Protein AF-A0AAP0I6P7-F1 (afdb_monomer)

Radius of gyration: 13.92 Å; Cα contacts (8 Å, |Δi|>4): 117; chains: 1; bounding box: 36×33×34 Å

Foldseek 3Di:
DDPCPAKDKADDPDPDDDDPDDPPQWFWEWEDDPGTIIMIHRNVVCVAVQNVVQQVVQCVVPNPDDPRHHYGHDHPVLVVQLSVVVVVVPVVSSVDYNVNSVVVSVVVVD

Structure (mmCIF, N/CA/C/O backbone):
data_AF-A0AAP0I6P7-F1
#
_entry.id   AF-A0AAP0I6P7-F1
#
loop_
_atom_site.group_PDB
_atom_site.id
_atom_site.type_symbol
_atom_site.label_atom_id
_atom_site.label_alt_id
_atom_site.label_comp_id
_atom_site.label_asym_id
_atom_site.label_entity_id
_atom_site.label_seq_id
_atom_site.pdbx_PDB_ins_code
_atom_site.Cartn_x
_atom_site.Cartn_y
_atom_site.Cartn_z
_atom_site.occupancy
_atom_site.B_iso_or_equiv
_atom_site.auth_seq_id
_atom_site.auth_comp_id
_atom_site.auth_asym_id
_atom_site.auth_atom_id
_atom_site.pdbx_PDB_model_num
ATOM 1 N N . MET A 1 1 ? -5.637 -14.046 14.992 1.00 40.94 1 MET A N 1
ATOM 2 C CA . MET A 1 1 ? -5.171 -14.061 13.588 1.00 40.94 1 MET A CA 1
ATOM 3 C C . MET A 1 1 ? -3.964 -13.142 13.512 1.00 40.94 1 MET A C 1
ATOM 5 O O . MET A 1 1 ? -4.109 -11.956 13.772 1.00 40.94 1 MET A O 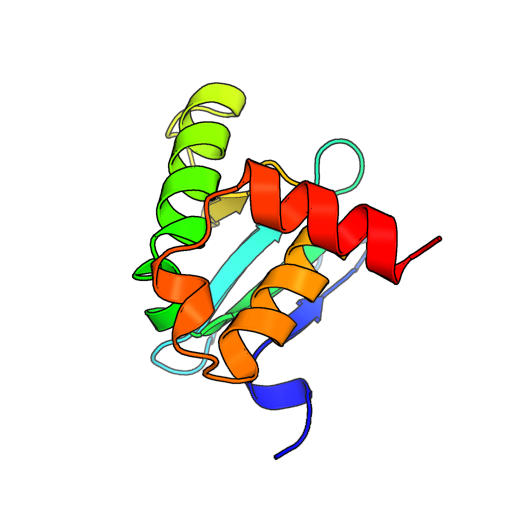1
ATOM 9 N N . THR A 1 2 ? -2.767 -13.699 13.341 1.00 37.12 2 THR A N 1
ATOM 10 C CA . THR A 1 2 ? -1.492 -12.964 13.374 1.00 37.12 2 THR A CA 1
ATOM 11 C C . THR A 1 2 ? -1.322 -12.084 12.129 1.00 37.12 2 THR A C 1
ATOM 13 O O . THR A 1 2 ? -1.791 -12.447 11.052 1.00 37.12 2 THR A O 1
ATOM 16 N N . LEU A 1 3 ? -0.617 -10.951 12.272 1.00 45.25 3 LEU A N 1
ATOM 17 C CA . LEU A 1 3 ? -0.248 -9.988 11.210 1.00 45.25 3 LEU A CA 1
ATOM 18 C C . LEU A 1 3 ? 0.263 -10.637 9.904 1.00 45.25 3 LEU A C 1
ATOM 20 O O . LEU A 1 3 ? 0.111 -10.076 8.826 1.00 45.25 3 LEU A O 1
ATOM 24 N N . SER A 1 4 ? 0.826 -11.842 10.001 1.00 49.59 4 SER A N 1
ATOM 25 C CA . SER A 1 4 ? 1.430 -12.616 8.916 1.00 49.59 4 SER A CA 1
ATOM 26 C C . SER A 1 4 ? 0.485 -13.073 7.795 1.00 49.59 4 SER A C 1
ATOM 28 O O . SER A 1 4 ? 0.991 -13.541 6.780 1.00 49.59 4 SER A O 1
ATOM 30 N N . VAL A 1 5 ? -0.843 -13.001 7.966 1.00 53.75 5 VAL A N 1
ATOM 31 C CA . VAL A 1 5 ? -1.803 -13.510 6.959 1.00 53.75 5 VAL A CA 1
ATOM 32 C C . VAL A 1 5 ? -2.216 -12.447 5.932 1.00 53.75 5 VAL A C 1
ATOM 34 O O . VAL A 1 5 ? -2.456 -12.795 4.788 1.00 53.75 5 VAL A O 1
ATOM 37 N N . LEU A 1 6 ? -2.239 -11.162 6.303 1.00 58.72 6 LEU A N 1
ATOM 38 C CA . LEU A 1 6 ? -2.830 -10.095 5.471 1.00 58.72 6 LEU A CA 1
ATOM 39 C C . LEU A 1 6 ? -1.800 -9.259 4.710 1.00 58.72 6 LEU A C 1
ATOM 41 O O . LEU A 1 6 ? -2.076 -8.756 3.621 1.00 58.72 6 LEU A O 1
ATOM 45 N N . LEU A 1 7 ? -0.618 -9.085 5.303 1.00 65.19 7 LEU A N 1
ATOM 46 C CA . LEU A 1 7 ? 0.469 -8.335 4.700 1.00 65.19 7 LEU A CA 1
ATOM 47 C C . LEU A 1 7 ? 1.808 -8.939 5.097 1.00 65.19 7 LEU A C 1
ATOM 49 O O . LEU A 1 7 ? 2.251 -8.827 6.242 1.00 65.19 7 LEU A O 1
ATOM 53 N N . LYS A 1 8 ? 2.496 -9.545 4.133 1.00 75.31 8 LYS A N 1
ATOM 54 C CA . LYS A 1 8 ? 3.842 -10.075 4.346 1.00 75.31 8 LYS A CA 1
ATOM 55 C C . LYS A 1 8 ? 4.861 -9.127 3.730 1.00 75.31 8 LYS A C 1
ATOM 57 O O . LYS A 1 8 ? 4.975 -9.041 2.509 1.00 75.31 8 LYS A O 1
ATOM 62 N N . LYS A 1 9 ? 5.607 -8.415 4.581 1.00 73.50 9 LYS A N 1
ATOM 63 C CA . LYS A 1 9 ? 6.741 -7.577 4.161 1.00 73.50 9 LYS A CA 1
ATOM 64 C C . LYS A 1 9 ? 7.908 -8.474 3.755 1.00 73.50 9 LYS A C 1
ATOM 66 O O . LYS A 1 9 ? 8.361 -9.309 4.535 1.00 73.50 9 LYS A O 1
ATOM 71 N N . ILE A 1 10 ? 8.400 -8.282 2.540 1.00 68.25 10 ILE A N 1
ATOM 72 C CA . ILE A 1 10 ? 9.543 -8.987 1.969 1.00 68.25 10 ILE A CA 1
ATOM 73 C C . ILE A 1 10 ? 10.563 -7.923 1.550 1.00 68.25 10 ILE A C 1
ATOM 75 O O . ILE A 1 10 ? 10.567 -7.432 0.421 1.00 68.25 10 ILE A O 1
ATOM 79 N N . CYS A 1 11 ? 11.432 -7.532 2.478 1.00 59.09 11 CYS A N 1
ATOM 80 C CA . CYS A 1 11 ? 12.533 -6.615 2.198 1.00 59.09 11 CYS A CA 1
ATOM 81 C C . CYS A 1 11 ? 13.823 -7.440 2.057 1.00 59.09 11 CYS A C 1
ATOM 83 O O . CYS A 1 11 ? 14.352 -7.939 3.046 1.00 59.09 11 CYS A O 1
ATOM 85 N N . TYR A 1 12 ? 14.325 -7.597 0.831 1.00 55.38 12 TYR A N 1
ATOM 86 C CA . TYR A 1 12 ? 15.630 -8.211 0.572 1.00 55.38 12 TYR A CA 1
ATOM 87 C C . TYR A 1 12 ? 16.455 -7.307 -0.351 1.00 55.38 12 TYR A C 1
ATOM 89 O O . TYR A 1 12 ? 16.054 -7.053 -1.487 1.00 55.38 12 TYR A O 1
ATOM 97 N N . CYS A 1 13 ? 17.632 -6.874 0.109 1.00 49.44 13 CYS A N 1
ATOM 98 C CA . CYS A 1 13 ? 18.701 -6.378 -0.758 1.00 49.44 13 CYS A CA 1
ATOM 99 C C . CYS A 1 13 ? 19.377 -7.590 -1.418 1.00 49.44 13 CYS A C 1
ATOM 101 O O . CYS A 1 13 ? 20.378 -8.090 -0.916 1.00 49.44 13 CYS A O 1
ATOM 103 N N . GLY A 1 14 ? 18.796 -8.150 -2.480 1.00 50.25 14 GLY A N 1
ATOM 104 C CA . GLY A 1 14 ? 19.421 -9.273 -3.182 1.00 50.25 14 GLY A CA 1
ATOM 105 C C . GLY A 1 14 ? 18.501 -10.011 -4.146 1.00 50.25 14 GLY A C 1
ATOM 106 O O . GLY A 1 14 ? 17.316 -10.201 -3.881 1.00 50.25 14 GLY A O 1
ATOM 107 N N . SER A 1 15 ? 19.089 -10.440 -5.261 1.00 44.25 15 SER A N 1
ATOM 108 C CA . SER A 1 15 ? 18.506 -11.063 -6.456 1.00 44.25 15 SER A CA 1
ATOM 109 C C . SER A 1 15 ? 17.867 -12.445 -6.239 1.00 44.25 15 SER A C 1
ATOM 111 O O . SER A 1 15 ? 18.102 -13.361 -7.022 1.00 44.25 15 SER A O 1
ATOM 113 N N . LYS A 1 16 ? 17.062 -12.644 -5.191 1.00 48.44 16 LYS A N 1
ATOM 114 C CA . LYS A 1 16 ? 16.207 -13.833 -5.096 1.00 48.44 16 LYS A CA 1
ATOM 115 C C . LYS A 1 16 ? 14.850 -13.524 -5.717 1.00 48.44 16 LYS A C 1
ATOM 117 O O . LYS A 1 16 ? 14.156 -12.585 -5.315 1.00 48.44 16 LYS A O 1
ATOM 122 N N . SER A 1 17 ? 14.520 -14.304 -6.745 1.00 56.91 17 SER A N 1
ATOM 123 C CA . SER A 1 17 ? 13.193 -14.362 -7.343 1.00 56.91 17 SER A CA 1
ATOM 124 C C . SER A 1 17 ? 12.159 -14.608 -6.249 1.00 56.91 17 SER A C 1
ATOM 126 O O . SER A 1 17 ? 12.433 -15.236 -5.223 1.00 56.91 17 SER A O 1
ATOM 128 N N . PHE A 1 18 ? 10.970 -14.046 -6.437 1.00 56.72 18 PHE A N 1
ATOM 129 C CA . PHE A 1 18 ? 9.873 -14.329 -5.530 1.00 56.72 18 PHE A CA 1
ATOM 130 C C . PHE A 1 18 ? 9.574 -15.843 -5.535 1.00 56.72 18 PHE A C 1
ATOM 132 O O . PHE A 1 18 ? 9.732 -16.457 -6.593 1.00 56.72 18 PHE A O 1
ATOM 139 N N . PRO A 1 19 ? 9.123 -16.447 -4.415 1.00 64.25 19 PRO A N 1
ATOM 140 C CA . PRO A 1 19 ? 8.616 -17.819 -4.442 1.00 64.25 19 PRO A CA 1
ATOM 141 C C . PRO A 1 19 ? 7.588 -17.945 -5.568 1.00 64.25 19 PRO A C 1
ATOM 143 O O . PRO A 1 19 ? 6.734 -17.075 -5.698 1.00 64.25 19 PRO A O 1
ATOM 146 N N . THR A 1 20 ? 7.665 -18.953 -6.426 1.00 63.53 20 THR A N 1
ATOM 147 C CA . THR A 1 20 ? 6.806 -18.984 -7.621 1.00 63.53 20 THR A CA 1
ATOM 148 C C . THR A 1 20 ? 5.317 -19.023 -7.256 1.00 63.53 20 THR A C 1
ATOM 150 O O . THR A 1 20 ? 4.502 -18.410 -7.939 1.00 63.53 20 THR A O 1
ATOM 153 N N . ASP A 1 21 ? 4.990 -19.622 -6.110 1.00 74.69 21 ASP A N 1
ATOM 154 C CA . ASP A 1 21 ? 3.616 -19.840 -5.674 1.00 74.69 21 ASP A CA 1
ATOM 155 C C . ASP A 1 21 ? 3.158 -18.795 -4.646 1.00 74.69 21 ASP A C 1
ATOM 157 O O . ASP A 1 21 ? 3.688 -18.697 -3.536 1.00 74.69 21 ASP A O 1
ATOM 161 N N . LEU A 1 22 ? 2.154 -18.006 -5.034 1.00 75.38 22 LEU A N 1
ATOM 162 C CA . LEU A 1 22 ? 1.346 -17.183 -4.133 1.00 75.38 22 LEU A CA 1
ATOM 163 C C . LEU A 1 22 ? 0.100 -17.968 -3.708 1.00 75.38 22 LEU A C 1
ATOM 165 O O . LEU A 1 22 ? -0.494 -18.653 -4.547 1.00 75.38 22 LEU A O 1
ATOM 169 N N . PRO A 1 23 ? -0.365 -17.838 -2.451 1.00 83.88 23 PRO A N 1
ATOM 170 C CA . PRO A 1 23 ? -1.674 -18.350 -2.079 1.00 83.88 23 PRO A CA 1
ATOM 171 C C . PRO A 1 23 ? -2.766 -17.727 -2.958 1.00 83.88 23 PRO A C 1
ATOM 173 O O . PRO A 1 23 ? -2.685 -16.559 -3.349 1.00 83.88 23 PRO A O 1
ATOM 176 N N . LYS A 1 24 ? -3.820 -18.494 -3.258 1.00 83.94 24 LYS A N 1
ATOM 177 C CA . LYS A 1 24 ? -4.956 -17.981 -4.034 1.00 83.94 24 LYS A CA 1
ATOM 178 C C . LYS A 1 24 ? -5.524 -16.726 -3.361 1.00 83.94 24 LYS A C 1
ATOM 180 O O . LYS A 1 24 ? -5.655 -16.672 -2.141 1.00 83.94 24 LYS A O 1
ATOM 185 N N . GLY A 1 25 ? -5.850 -15.722 -4.171 1.00 86.75 25 GLY A N 1
ATOM 186 C CA . GLY A 1 25 ? -6.373 -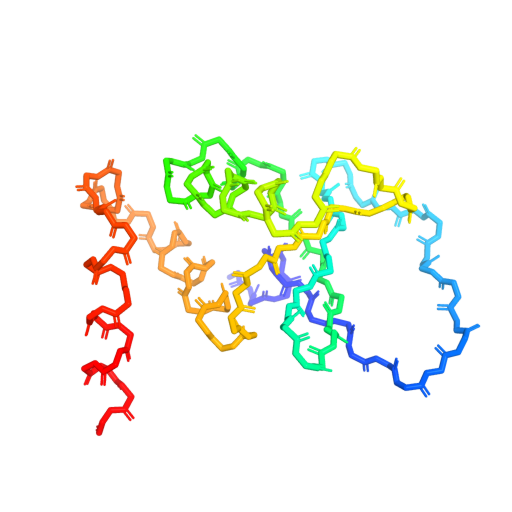14.448 -3.679 1.00 86.75 25 GLY A CA 1
ATOM 187 C C . GLY A 1 25 ? -5.312 -13.517 -3.093 1.00 86.75 25 GLY A C 1
ATOM 188 O O . GLY A 1 25 ? -5.688 -12.542 -2.463 1.00 86.75 25 GLY A O 1
ATOM 189 N N . HIS A 1 26 ? -4.018 -13.788 -3.289 1.00 88.19 26 HIS A N 1
ATOM 190 C CA . HIS A 1 26 ? -2.933 -12.878 -2.919 1.00 88.19 26 HIS A CA 1
ATOM 1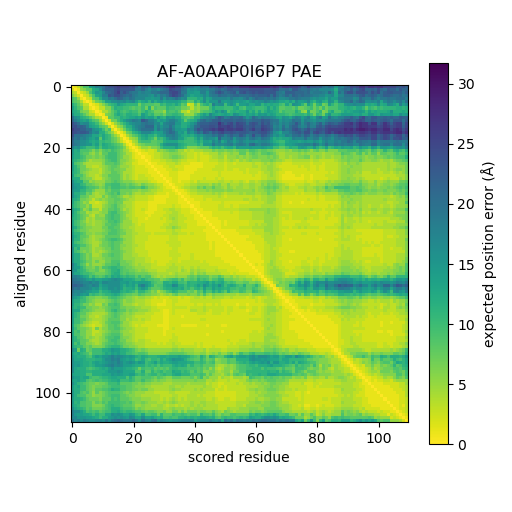91 C C . HIS A 1 26 ? -2.223 -12.340 -4.161 1.00 88.19 26 HIS A C 1
ATOM 193 O O . HIS A 1 26 ? -2.142 -13.008 -5.192 1.00 88.19 26 HIS A O 1
ATOM 199 N N . ILE A 1 27 ? -1.672 -11.138 -4.042 1.00 86.56 27 ILE A N 1
ATOM 200 C CA . ILE A 1 27 ? -0.905 -10.455 -5.082 1.00 86.56 27 ILE A CA 1
ATOM 201 C C . ILE A 1 27 ? 0.434 -9.973 -4.537 1.00 86.56 27 ILE A C 1
ATOM 203 O O . ILE A 1 27 ? 0.628 -9.846 -3.328 1.00 86.56 27 ILE A O 1
ATOM 207 N N . ARG A 1 28 ? 1.349 -9.647 -5.452 1.00 86.75 28 ARG A N 1
ATOM 208 C CA . ARG A 1 28 ? 2.615 -8.985 -5.136 1.00 86.75 28 ARG A CA 1
ATOM 209 C C . ARG A 1 28 ? 2.594 -7.536 -5.562 1.00 86.75 28 ARG A C 1
ATOM 211 O O . ARG A 1 28 ? 2.332 -7.232 -6.725 1.00 86.75 28 ARG A O 1
ATOM 218 N N . VAL A 1 29 ? 2.977 -6.671 -4.632 1.00 88.19 29 VAL A N 1
ATOM 219 C CA . VAL A 1 29 ? 3.142 -5.242 -4.884 1.00 88.19 29 VAL A CA 1
ATOM 220 C C . VAL A 1 29 ? 4.558 -4.795 -4.523 1.00 88.19 29 VAL A C 1
ATOM 222 O O . VAL A 1 29 ? 5.172 -5.303 -3.582 1.00 88.19 29 VAL A O 1
ATOM 225 N N . ARG A 1 30 ? 5.106 -3.861 -5.299 1.00 89.00 30 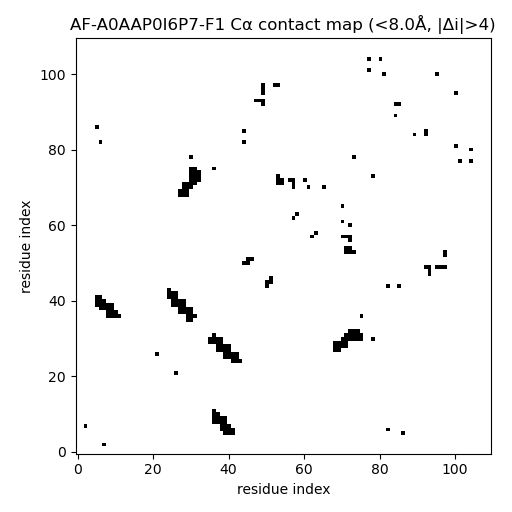ARG A N 1
ATOM 226 C CA . ARG A 1 30 ? 6.354 -3.145 -5.009 1.00 89.00 30 ARG A CA 1
ATOM 227 C C . ARG A 1 30 ? 5.974 -1.749 -4.525 1.00 89.00 30 ARG A C 1
ATOM 229 O O . ARG A 1 30 ? 5.326 -1.021 -5.264 1.00 89.00 30 ARG A O 1
ATOM 236 N N . VAL A 1 31 ? 6.372 -1.381 -3.315 1.00 90.69 31 VAL A N 1
ATOM 237 C CA . VAL A 1 31 ? 5.972 -0.119 -2.678 1.00 90.69 31 VAL A CA 1
ATOM 238 C C . VAL A 1 31 ? 7.207 0.695 -2.334 1.00 90.69 31 VAL A C 1
ATOM 240 O O . VAL A 1 31 ? 8.181 0.143 -1.814 1.00 90.69 31 VAL A O 1
ATOM 243 N N . GLY A 1 32 ? 7.150 1.995 -2.609 1.00 86.88 32 GLY A N 1
ATOM 244 C CA . GLY A 1 32 ? 8.187 2.952 -2.243 1.00 86.88 32 GLY A CA 1
ATOM 245 C C . GLY A 1 32 ? 8.651 3.820 -3.409 1.00 86.88 32 GLY A C 1
ATOM 246 O O . GLY A 1 32 ? 8.714 3.373 -4.557 1.00 86.88 32 GLY A O 1
ATOM 247 N N . LYS A 1 33 ? 9.005 5.071 -3.090 1.00 78.69 33 LYS A N 1
ATOM 248 C CA . LYS A 1 33 ? 9.518 6.061 -4.051 1.00 78.69 33 LYS A CA 1
ATOM 249 C C . LYS A 1 33 ? 11.036 5.957 -4.240 1.00 78.69 33 LYS A C 1
ATOM 251 O O . LYS A 1 33 ? 11.501 5.744 -5.354 1.00 78.69 33 LYS A O 1
ATOM 256 N N . ASN A 1 34 ? 11.795 6.017 -3.141 1.00 77.06 34 ASN A N 1
ATOM 257 C CA . ASN A 1 34 ? 13.268 5.974 -3.157 1.00 77.06 34 ASN A CA 1
ATOM 258 C C . ASN A 1 34 ? 13.831 4.570 -2.893 1.00 77.06 34 ASN A C 1
ATOM 260 O O . ASN A 1 34 ? 14.784 4.135 -3.533 1.00 77.06 34 ASN A O 1
ATOM 264 N N . VAL A 1 35 ? 13.229 3.854 -1.942 1.00 81.81 35 VAL A N 1
ATOM 265 C CA . VAL A 1 35 ? 13.577 2.475 -1.583 1.00 81.81 35 VAL A CA 1
ATOM 266 C C . VAL A 1 35 ? 12.350 1.618 -1.836 1.00 81.81 35 VAL A C 1
ATOM 268 O O . VAL A 1 35 ? 11.276 1.936 -1.339 1.00 81.81 35 VAL A O 1
ATOM 271 N N . LEU A 1 36 ? 12.502 0.543 -2.608 1.00 83.38 36 LEU A N 1
ATOM 272 C CA . LEU A 1 36 ? 11.412 -0.375 -2.932 1.00 83.38 36 LEU A CA 1
ATOM 273 C C . LEU A 1 36 ? 11.410 -1.551 -1.953 1.00 83.38 36 LEU A C 1
ATOM 275 O O . LEU A 1 36 ? 12.402 -2.272 -1.851 1.00 83.38 36 LEU A O 1
ATOM 279 N N . CYS A 1 37 ? 10.279 -1.800 -1.295 1.00 86.69 37 CYS A N 1
ATOM 280 C CA . CYS A 1 37 ? 10.032 -3.059 -0.594 1.00 86.69 37 CYS A CA 1
ATOM 281 C C . CYS A 1 37 ? 8.899 -3.830 -1.277 1.00 86.69 37 CYS A C 1
ATOM 283 O O . CYS A 1 37 ? 7.997 -3.256 -1.891 1.00 86.69 37 CYS A O 1
ATOM 285 N N . LYS A 1 38 ? 8.981 -5.157 -1.217 1.00 86.06 38 LYS A N 1
ATOM 286 C CA . LYS A 1 38 ? 7.995 -6.052 -1.813 1.00 86.06 38 LYS A CA 1
ATOM 287 C C . LYS A 1 38 ? 7.020 -6.500 -0.736 1.00 86.06 38 LYS A C 1
ATOM 289 O O . LYS A 1 38 ? 7.431 -6.796 0.385 1.00 86.06 38 LYS A O 1
ATOM 294 N N . PHE A 1 39 ? 5.749 -6.592 -1.089 1.00 86.75 39 PHE A N 1
ATOM 295 C CA . PHE A 1 39 ? 4.705 -7.071 -0.197 1.00 86.75 39 PHE A CA 1
ATOM 296 C C . PHE A 1 39 ? 3.859 -8.136 -0.881 1.00 86.75 39 PHE A C 1
ATOM 298 O O . PHE A 1 39 ? 3.598 -8.044 -2.081 1.00 86.75 39 PHE A O 1
ATOM 305 N N . GLU A 1 40 ? 3.430 -9.128 -0.105 1.00 87.25 40 GLU A N 1
ATOM 306 C CA . GLU A 1 40 ? 2.314 -10.005 -0.464 1.00 87.25 40 GLU A CA 1
ATOM 307 C C . GLU A 1 40 ? 1.071 -9.513 0.282 1.00 87.25 40 GLU A C 1
ATOM 309 O O . GLU A 1 40 ? 1.128 -9.316 1.498 1.00 87.25 40 GLU A O 1
ATOM 314 N N . LEU A 1 41 ? -0.005 -9.262 -0.463 1.00 87.50 41 LEU A N 1
ATOM 315 C CA . LEU A 1 41 ? -1.238 -8.609 -0.014 1.00 87.50 41 LEU A CA 1
ATOM 316 C C . LEU A 1 41 ? -2.442 -9.428 -0.492 1.00 87.50 41 LEU A C 1
ATOM 318 O O . LEU A 1 41 ? -2.407 -9.952 -1.606 1.00 87.50 41 LEU A O 1
ATOM 322 N N . GLU A 1 42 ? -3.515 -9.501 0.292 1.00 89.50 42 GLU A N 1
ATOM 323 C CA . GLU A 1 42 ? -4.787 -10.039 -0.202 1.00 89.50 42 GLU A CA 1
ATOM 324 C C . GLU A 1 42 ? -5.369 -9.161 -1.327 1.00 89.50 42 GLU A C 1
ATOM 326 O O . GLU A 1 42 ? -5.469 -7.941 -1.214 1.00 89.50 42 GLU A O 1
ATOM 331 N N . ALA A 1 43 ? -5.771 -9.782 -2.434 1.00 89.12 43 ALA A N 1
ATOM 332 C CA . ALA A 1 43 ? -6.209 -9.091 -3.644 1.00 89.12 43 ALA A CA 1
ATOM 333 C C . ALA A 1 43 ? -7.438 -8.201 -3.409 1.00 89.12 43 ALA A C 1
ATOM 335 O O . ALA A 1 43 ? -7.556 -7.166 -4.055 1.00 89.12 43 ALA A O 1
ATOM 336 N N . TYR A 1 44 ? -8.308 -8.563 -2.456 1.00 88.44 44 TYR A N 1
ATOM 337 C CA . TYR A 1 44 ? -9.536 -7.815 -2.160 1.00 88.44 44 TYR A CA 1
ATOM 338 C C . TYR A 1 44 ? -9.264 -6.382 -1.680 1.00 88.44 44 TYR A C 1
ATOM 340 O O . TYR A 1 44 ? -10.137 -5.526 -1.769 1.00 88.44 44 TYR A O 1
ATOM 348 N N . PHE A 1 45 ? -8.066 -6.093 -1.154 1.00 88.75 45 PHE A N 1
ATOM 349 C CA . PHE A 1 45 ? -7.716 -4.729 -0.762 1.00 88.75 45 PHE A CA 1
ATOM 350 C C . PHE A 1 45 ? -7.669 -3.779 -1.962 1.00 88.75 45 PHE A C 1
ATOM 352 O O . PHE A 1 45 ? -7.895 -2.586 -1.776 1.00 88.75 45 PHE A O 1
ATOM 359 N N . LEU A 1 46 ? -7.411 -4.293 -3.172 1.00 88.81 46 LEU A N 1
ATOM 360 C CA . LEU A 1 46 ? -7.399 -3.481 -4.389 1.00 88.81 46 LEU A CA 1
ATOM 361 C C . LEU A 1 46 ? -8.778 -2.918 -4.745 1.00 88.81 46 LEU A C 1
ATOM 363 O O . LEU A 1 46 ? -8.832 -1.876 -5.387 1.00 88.81 46 LEU A O 1
ATOM 367 N N . ASP A 1 47 ? -9.859 -3.557 -4.290 1.00 88.38 47 ASP A N 1
ATOM 368 C CA . ASP A 1 47 ? -11.237 -3.111 -4.533 1.00 88.38 47 ASP A CA 1
ATOM 369 C C . ASP A 1 47 ? -11.654 -1.955 -3.597 1.00 88.38 47 ASP A C 1
ATOM 371 O O . ASP A 1 47 ? -12.791 -1.488 -3.630 1.00 88.38 47 ASP A O 1
ATOM 375 N N . HIS A 1 48 ? -10.765 -1.503 -2.704 1.00 90.38 48 HIS A N 1
ATOM 376 C CA . HIS A 1 48 ? -11.056 -0.412 -1.780 1.00 90.38 48 HIS A CA 1
ATOM 377 C C . HIS A 1 48 ? -10.740 0.959 -2.421 1.00 90.38 48 HIS A C 1
ATOM 379 O O . HIS A 1 48 ? -9.640 1.123 -2.954 1.00 90.38 48 HIS A O 1
ATOM 385 N N . PRO A 1 49 ? -11.591 1.998 -2.267 1.00 90.62 49 PRO A N 1
ATOM 386 C CA . PRO A 1 49 ? -11.388 3.312 -2.900 1.00 90.62 49 PRO A CA 1
ATOM 387 C C . PRO A 1 49 ? -10.022 3.961 -2.625 1.00 90.62 49 PRO A C 1
ATOM 389 O O . PRO A 1 49 ? -9.404 4.547 -3.509 1.00 90.62 49 PRO A O 1
ATOM 392 N N . LEU A 1 50 ? -9.496 3.823 -1.401 1.00 91.12 50 LEU A N 1
ATOM 393 C CA . LEU A 1 50 ? -8.140 4.294 -1.067 1.00 91.12 50 LEU A CA 1
ATOM 394 C C . LEU A 1 50 ? -7.044 3.594 -1.890 1.00 91.12 50 LEU A C 1
ATOM 396 O O . LEU A 1 50 ? -6.055 4.228 -2.254 1.00 91.12 50 LEU A O 1
ATOM 400 N N . PHE A 1 51 ? -7.204 2.301 -2.184 1.00 91.31 51 PHE A N 1
ATOM 401 C CA . PHE A 1 51 ? -6.287 1.588 -3.068 1.00 91.31 51 PHE A CA 1
ATOM 402 C C . PHE A 1 51 ? -6.469 2.042 -4.513 1.00 91.31 51 PHE A C 1
ATOM 404 O O . PHE A 1 51 ? -5.464 2.303 -5.161 1.00 91.31 51 PHE A O 1
ATOM 411 N N . GLU A 1 52 ? -7.698 2.229 -4.999 1.00 90.12 52 GLU A N 1
ATOM 412 C CA . GLU A 1 52 ? -7.940 2.765 -6.347 1.00 90.12 52 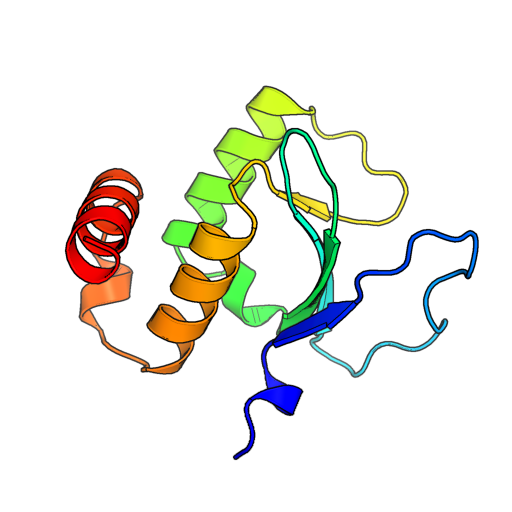GLU 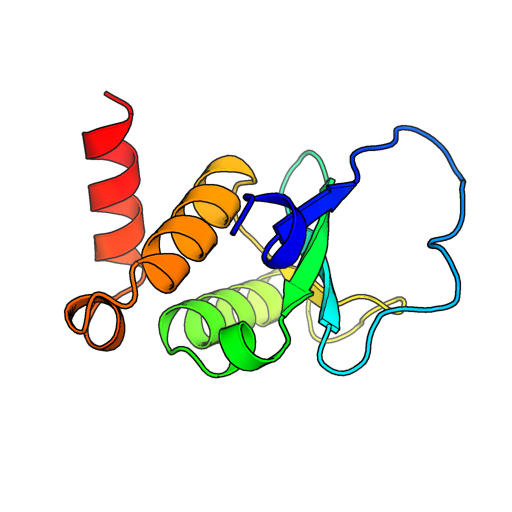A CA 1
ATOM 413 C C . GLU A 1 52 ? -7.247 4.117 -6.561 1.00 90.12 52 GLU A C 1
ATOM 415 O O . GLU A 1 52 ? -6.531 4.293 -7.547 1.00 90.12 52 GLU A O 1
ATOM 420 N N . GLN A 1 53 ? -7.365 5.041 -5.602 1.00 91.44 53 GLN A N 1
ATOM 421 C CA . GLN A 1 53 ? -6.675 6.331 -5.680 1.00 91.44 53 GLN A CA 1
ATOM 422 C C . GLN A 1 53 ? -5.143 6.164 -5.665 1.00 91.44 53 GLN A C 1
ATOM 424 O O . GLN A 1 53 ? -4.444 6.826 -6.432 1.00 91.44 53 GLN A O 1
ATOM 429 N N . LEU A 1 54 ? -4.595 5.256 -4.842 1.00 91.38 54 LEU A N 1
ATOM 430 C CA . LEU A 1 54 ? -3.157 4.953 -4.866 1.00 91.38 54 LEU A CA 1
ATOM 431 C C . LEU A 1 54 ? -2.720 4.373 -6.213 1.00 91.38 54 LEU A C 1
ATOM 433 O O . LEU A 1 54 ? -1.645 4.716 -6.702 1.00 91.38 54 LEU A O 1
ATOM 437 N N . LEU A 1 55 ? -3.522 3.497 -6.812 1.00 90.81 55 LEU A N 1
ATOM 438 C CA . LEU A 1 55 ? -3.235 2.885 -8.106 1.00 90.81 55 LEU A CA 1
ATOM 439 C C . LEU A 1 55 ? -3.275 3.910 -9.232 1.00 90.81 55 LEU A C 1
ATOM 441 O O . LEU A 1 55 ? -2.403 3.874 -10.096 1.00 90.81 55 LEU A O 1
ATOM 445 N N . GLN A 1 56 ? -4.223 4.845 -9.188 1.00 90.81 56 GLN A N 1
ATOM 446 C CA . GLN A 1 56 ? -4.278 5.956 -10.128 1.00 90.81 56 GLN A CA 1
ATOM 447 C C . GLN A 1 56 ? -3.003 6.805 -10.040 1.00 90.81 56 GLN A C 1
ATOM 449 O O . GLN A 1 56 ? -2.314 6.958 -11.047 1.00 90.81 56 GLN A O 1
ATOM 454 N N . LEU A 1 57 ? -2.625 7.253 -8.835 1.00 90.12 57 LEU A N 1
ATOM 455 C CA . LEU A 1 57 ? -1.378 8.000 -8.616 1.00 90.12 57 LEU A CA 1
ATOM 456 C C . LEU A 1 57 ? -0.149 7.214 -9.090 1.00 90.12 57 LEU A C 1
ATOM 458 O O . LEU A 1 57 ? 0.783 7.770 -9.662 1.00 90.12 57 LEU A O 1
ATOM 462 N N . SER A 1 58 ? -0.152 5.899 -8.880 1.00 90.38 58 SER A N 1
ATOM 463 C CA . SER A 1 58 ? 0.942 5.029 -9.312 1.00 90.38 58 SER A CA 1
ATOM 464 C C . SER A 1 58 ? 1.018 4.881 -10.829 1.00 90.38 58 SER A C 1
ATOM 466 O O . SER A 1 58 ? 2.116 4.812 -11.376 1.00 90.38 58 SER A O 1
ATOM 468 N N . GLY A 1 59 ? -0.1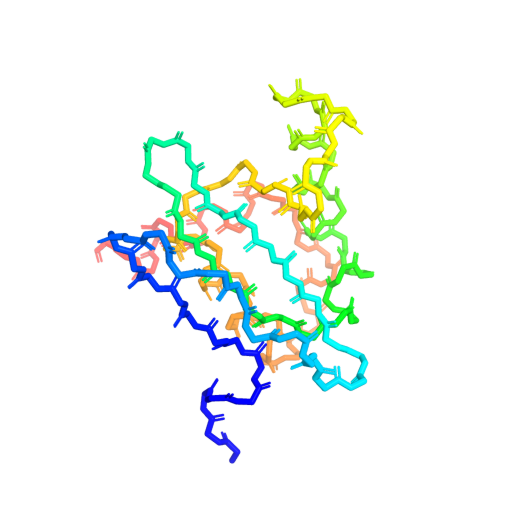30 4.831 -11.509 1.00 88.94 59 GLY A N 1
ATOM 469 C CA . GLY A 1 59 ? -0.212 4.833 -12.967 1.00 88.94 59 GLY A CA 1
ATOM 470 C C . GLY A 1 59 ? 0.243 6.162 -13.565 1.00 88.94 59 GLY A C 1
ATOM 471 O O . GLY A 1 59 ? 0.925 6.161 -14.584 1.00 88.94 59 GLY A O 1
ATOM 472 N N . GLU A 1 60 ? -0.057 7.282 -12.910 1.00 89.06 60 GLU A N 1
ATOM 473 C CA . GLU A 1 60 ? 0.436 8.609 -13.297 1.00 89.06 60 GLU A CA 1
ATOM 474 C C . GLU A 1 60 ? 1.958 8.739 -13.086 1.00 89.06 60 GLU A C 1
ATOM 476 O O . GLU A 1 60 ? 2.651 9.274 -13.950 1.00 89.06 60 GLU A O 1
ATOM 481 N N . GLU A 1 61 ? 2.499 8.213 -11.977 1.00 86.12 61 GLU A N 1
ATOM 482 C CA . GLU A 1 61 ? 3.932 8.304 -11.649 1.00 86.12 61 GLU A CA 1
ATOM 483 C C . GLU A 1 61 ? 4.803 7.346 -12.482 1.00 86.12 61 GLU A C 1
ATOM 485 O O . GLU A 1 61 ? 5.896 7.713 -12.916 1.00 86.12 61 GLU A O 1
ATOM 490 N N . PHE A 1 62 ? 4.350 6.108 -12.704 1.00 82.81 62 PHE A N 1
ATOM 491 C CA . PHE A 1 62 ? 5.166 5.047 -13.311 1.00 82.81 62 PHE A CA 1
ATOM 492 C C . PHE A 1 62 ? 4.669 4.566 -14.681 1.00 82.81 62 PHE A C 1
ATOM 494 O O . PHE A 1 62 ? 5.355 3.772 -15.331 1.00 82.81 62 PHE A O 1
ATOM 501 N N . GLY A 1 63 ? 3.494 5.012 -15.128 1.00 81.56 63 GLY A N 1
ATOM 502 C CA . GLY A 1 63 ? 2.801 4.442 -16.281 1.00 81.56 63 GLY A CA 1
ATOM 503 C C . GLY A 1 63 ? 2.211 3.052 -16.003 1.00 81.56 63 GLY A C 1
ATOM 504 O O . GLY A 1 63 ? 2.291 2.508 -14.901 1.00 81.56 63 GLY A O 1
ATOM 505 N N . TYR A 1 64 ? 1.637 2.441 -17.044 1.00 70.81 64 TYR A N 1
ATOM 506 C CA . TYR A 1 64 ? 1.012 1.110 -16.976 1.00 70.81 64 TYR A CA 1
ATOM 507 C C . TYR A 1 64 ? 1.954 -0.050 -17.361 1.00 70.81 64 TYR A C 1
ATOM 509 O O . TYR A 1 64 ? 1.507 -1.169 -17.607 1.00 70.81 64 TYR A O 1
ATOM 517 N N . SER A 1 65 ? 3.264 0.200 -17.464 1.00 62.28 65 SER A N 1
ATOM 518 C CA . SER A 1 65 ? 4.246 -0.822 -17.847 1.00 62.28 65 SER A CA 1
ATOM 519 C C . SER A 1 65 ? 4.775 -1.544 -16.608 1.00 62.28 65 SER A C 1
ATOM 521 O O . SER A 1 65 ? 5.587 -0.997 -15.861 1.00 62.28 65 SER A O 1
ATOM 523 N N . TYR A 1 66 ? 4.341 -2.788 -16.392 1.00 66.19 66 TYR A N 1
ATOM 524 C CA . TYR A 1 66 ? 4.674 -3.556 -15.189 1.00 66.19 66 TYR A CA 1
ATOM 525 C C . TYR A 1 66 ? 5.540 -4.784 -15.512 1.00 66.19 66 TYR A C 1
ATOM 527 O O . TYR A 1 66 ? 5.095 -5.719 -16.172 1.00 66.19 66 TYR A O 1
ATOM 535 N N . ASP A 1 67 ? 6.762 -4.825 -14.973 1.00 64.62 67 ASP A N 1
ATOM 536 C CA . ASP A 1 67 ? 7.642 -6.007 -14.959 1.00 64.62 67 ASP A CA 1
ATOM 537 C C . ASP A 1 67 ? 7.174 -7.017 -13.887 1.00 64.62 67 ASP A C 1
ATOM 539 O O . ASP A 1 67 ? 7.766 -7.179 -12.812 1.00 64.62 67 ASP A O 1
ATOM 543 N N . GLY A 1 68 ? 6.007 -7.618 -14.136 1.00 69.56 68 GLY A N 1
ATOM 544 C CA . GLY A 1 68 ? 5.455 -8.732 -13.358 1.00 69.56 68 GLY A CA 1
ATOM 545 C C . GLY A 1 68 ? 5.001 -8.415 -11.925 1.00 69.56 68 GLY A C 1
ATOM 546 O O . GLY A 1 68 ? 4.700 -9.341 -11.175 1.00 69.56 68 GLY A O 1
ATOM 547 N N . ALA A 1 69 ? 4.958 -7.145 -11.507 1.00 74.50 69 ALA A N 1
ATOM 548 C CA . ALA A 1 69 ? 4.418 -6.744 -10.206 1.00 74.50 69 ALA A CA 1
ATOM 549 C C . ALA A 1 69 ? 3.845 -5.324 -10.240 1.00 74.50 69 ALA A C 1
ATOM 551 O O . ALA A 1 69 ? 4.410 -4.431 -10.872 1.00 74.50 69 ALA A O 1
ATOM 552 N N . LEU A 1 70 ? 2.763 -5.118 -9.491 1.00 86.25 70 LEU A N 1
ATOM 553 C CA . LEU A 1 70 ? 2.111 -3.823 -9.354 1.00 86.25 70 LEU A CA 1
ATOM 554 C C . LEU A 1 70 ? 2.992 -2.875 -8.536 1.00 86.25 70 LEU A C 1
ATOM 556 O O . LEU A 1 70 ? 3.443 -3.236 -7.446 1.00 86.25 70 LEU A O 1
ATOM 560 N N . ARG A 1 71 ? 3.269 -1.680 -9.058 1.00 87.88 71 ARG A N 1
ATOM 561 C CA . ARG A 1 71 ? 4.072 -0.668 -8.362 1.00 87.88 71 ARG A CA 1
ATOM 562 C C . ARG A 1 71 ? 3.145 0.342 -7.696 1.00 87.88 71 ARG A C 1
ATOM 564 O O . ARG A 1 71 ? 2.253 0.845 -8.363 1.00 87.88 71 ARG A O 1
ATOM 571 N N . ILE A 1 72 ? 3.358 0.613 -6.410 1.00 90.56 72 ILE A N 1
ATOM 572 C CA . ILE A 1 72 ? 2.561 1.550 -5.614 1.00 90.56 72 ILE A CA 1
ATOM 573 C C . ILE A 1 72 ? 3.419 2.759 -5.218 1.00 90.56 72 ILE A C 1
ATOM 575 O O . ILE A 1 72 ? 4.435 2.625 -4.527 1.00 90.56 72 ILE A O 1
ATOM 579 N N . ALA A 1 73 ? 2.984 3.936 -5.657 1.00 89.06 73 ALA A N 1
ATOM 580 C CA . ALA A 1 73 ? 3.585 5.251 -5.462 1.00 89.06 73 ALA A CA 1
ATOM 581 C C . ALA A 1 73 ? 3.282 5.844 -4.075 1.00 89.06 73 ALA A C 1
ATOM 583 O O . ALA A 1 73 ? 2.680 6.909 -3.941 1.00 89.06 73 ALA A O 1
ATOM 584 N N . CYS A 1 74 ? 3.702 5.175 -3.004 1.00 90.88 74 CYS A N 1
ATOM 585 C CA . CYS A 1 74 ? 3.571 5.723 -1.654 1.00 90.88 74 CYS A CA 1
ATOM 586 C C . CYS A 1 74 ? 4.753 5.360 -0.757 1.00 90.88 74 CYS A C 1
ATOM 588 O O . CYS A 1 74 ? 5.595 4.526 -1.102 1.00 90.88 74 CYS A O 1
ATOM 590 N N . GLU A 1 75 ? 4.841 6.034 0.389 1.00 90.38 75 GLU A N 1
ATOM 591 C CA . GLU A 1 75 ? 5.801 5.673 1.425 1.00 90.38 75 GLU A CA 1
ATOM 592 C C . GLU A 1 75 ? 5.474 4.298 2.007 1.00 90.38 75 GLU A C 1
ATOM 594 O O . GLU A 1 75 ? 4.310 3.918 2.148 1.00 90.38 75 GLU A O 1
ATOM 599 N N . ILE A 1 76 ? 6.522 3.551 2.354 1.00 90.56 76 ILE A N 1
ATOM 600 C CA . ILE A 1 76 ? 6.390 2.185 2.865 1.00 90.56 76 ILE A CA 1
ATOM 601 C C . ILE A 1 76 ? 5.548 2.175 4.146 1.00 90.56 76 ILE A C 1
ATOM 603 O O . ILE A 1 76 ? 4.658 1.339 4.280 1.00 90.56 76 ILE A O 1
ATOM 607 N N . ASP A 1 77 ? 5.794 3.111 5.059 1.00 90.19 77 ASP A N 1
ATOM 608 C CA . ASP A 1 77 ? 5.112 3.148 6.354 1.00 90.19 77 ASP A CA 1
ATOM 609 C C . ASP A 1 77 ? 3.641 3.562 6.208 1.00 90.19 77 ASP A C 1
ATOM 611 O O . ASP A 1 77 ? 2.764 2.931 6.800 1.00 90.19 77 ASP A O 1
ATOM 615 N N . LEU A 1 78 ? 3.344 4.520 5.320 1.00 91.44 78 LEU A N 1
ATOM 616 C CA . LEU A 1 78 ? 1.972 4.888 4.960 1.00 91.44 78 LEU A CA 1
ATOM 617 C C . LEU A 1 78 ? 1.201 3.699 4.363 1.00 91.44 78 LEU A C 1
ATOM 619 O O . LEU A 1 78 ? 0.033 3.489 4.686 1.00 91.44 78 LEU A O 1
ATOM 623 N N . PHE A 1 79 ? 1.846 2.893 3.515 1.00 92.12 79 PHE A N 1
ATOM 624 C CA . PHE A 1 79 ? 1.233 1.688 2.955 1.00 92.12 79 PHE A CA 1
ATOM 625 C C . PHE A 1 79 ? 0.898 0.653 4.029 1.00 92.12 79 PHE A C 1
ATOM 627 O O . PHE A 1 79 ? -0.203 0.105 4.045 1.00 92.12 79 PHE A O 1
ATOM 634 N N . GLN A 1 80 ? 1.835 0.392 4.946 1.00 89.94 80 GLN A N 1
ATOM 635 C CA . GLN A 1 80 ? 1.598 -0.527 6.058 1.00 89.94 80 GLN A CA 1
ATOM 636 C C . GLN A 1 80 ? 0.463 -0.022 6.958 1.00 89.94 80 GLN A C 1
ATOM 638 O O . GLN A 1 80 ? -0.398 -0.813 7.342 1.00 89.94 80 GLN A O 1
ATOM 643 N N . TYR A 1 81 ? 0.420 1.286 7.227 1.00 89.88 81 TYR A N 1
ATOM 644 C CA . TYR A 1 81 ? -0.659 1.923 7.977 1.00 89.88 81 TYR A CA 1
ATOM 645 C C . TYR A 1 81 ? -2.017 1.767 7.287 1.00 89.88 81 TYR A C 1
ATOM 647 O O . TYR A 1 81 ? -2.990 1.391 7.935 1.00 89.88 81 TYR A O 1
ATOM 655 N N . LEU A 1 82 ? -2.091 1.989 5.970 1.00 90.56 82 LEU A N 1
ATOM 656 C CA . LEU A 1 82 ? -3.318 1.796 5.198 1.00 90.56 82 LEU A CA 1
ATOM 657 C C . LEU A 1 82 ? -3.834 0.359 5.310 1.00 90.56 82 LEU A C 1
ATOM 659 O O . LEU A 1 82 ? -5.005 0.147 5.612 1.00 90.56 82 LEU A O 1
ATOM 663 N N . VAL A 1 83 ? -2.977 -0.635 5.080 1.00 89.75 83 VAL A N 1
ATOM 664 C CA . VAL A 1 83 ? -3.397 -2.043 5.129 1.00 89.75 83 VAL A CA 1
ATOM 665 C C . VAL A 1 83 ? -3.878 -2.423 6.531 1.00 89.75 83 VAL A C 1
ATOM 667 O O . VAL A 1 83 ? -4.897 -3.101 6.675 1.00 89.75 83 VAL A O 1
ATOM 670 N N . GLU A 1 84 ? -3.202 -1.932 7.570 1.00 87.31 84 GLU A N 1
ATOM 671 C CA . GLU A 1 84 ? -3.623 -2.123 8.956 1.00 87.31 84 GLU A CA 1
ATOM 672 C C . GLU A 1 84 ? -4.966 -1.436 9.247 1.00 87.31 84 GLU A C 1
ATOM 674 O O . GLU A 1 84 ? -5.840 -2.020 9.888 1.00 87.31 84 GLU A O 1
ATOM 679 N N . LEU A 1 85 ? -5.184 -0.233 8.714 1.00 86.69 85 LEU A N 1
ATOM 680 C CA . LEU A 1 85 ? -6.444 0.490 8.840 1.00 86.69 85 LEU A CA 1
ATOM 681 C C . LEU A 1 85 ? -7.598 -0.292 8.198 1.00 86.69 85 LEU A C 1
ATOM 683 O O . LEU A 1 85 ? -8.625 -0.513 8.842 1.00 86.69 85 LEU A O 1
ATOM 687 N N . LEU A 1 86 ? -7.420 -0.771 6.966 1.00 85.88 86 LEU A N 1
ATOM 688 C CA . LEU A 1 86 ? -8.437 -1.545 6.248 1.00 85.88 86 LEU A CA 1
ATOM 689 C C . LEU A 1 86 ? -8.718 -2.896 6.921 1.00 85.88 86 LEU A C 1
ATOM 691 O O . LEU A 1 86 ? -9.856 -3.373 6.921 1.00 85.88 86 LEU A O 1
ATOM 695 N N . ARG A 1 87 ? -7.715 -3.489 7.580 1.00 81.56 87 ARG A N 1
ATOM 696 C CA . ARG A 1 87 ? -7.885 -4.700 8.395 1.00 81.56 87 ARG A CA 1
ATOM 697 C C . ARG A 1 87 ? -8.856 -4.495 9.552 1.00 81.56 87 ARG A C 1
ATOM 699 O O . ARG A 1 87 ? -9.596 -5.421 9.882 1.00 81.56 87 ARG A O 1
ATOM 706 N N . THR A 1 88 ? -8.885 -3.308 10.163 1.00 80.88 88 THR A N 1
ATOM 707 C CA . THR A 1 88 ? -9.801 -3.032 11.285 1.00 80.88 88 THR A CA 1
ATOM 708 C C . THR A 1 88 ? -11.281 -3.039 10.882 1.00 80.88 88 THR A C 1
ATOM 710 O O . THR A 1 88 ? -12.136 -2.978 11.763 1.00 80.88 88 THR A O 1
ATOM 713 N N . ARG A 1 89 ? -11.597 -3.159 9.575 1.00 68.75 89 ARG A N 1
ATOM 714 C CA . ARG A 1 89 ? -12.961 -3.138 9.010 1.00 68.75 89 ARG A CA 1
ATOM 715 C C . ARG A 1 89 ? -13.790 -1.957 9.518 1.00 68.75 89 ARG A C 1
ATOM 717 O O . ARG A 1 89 ? -15.004 -2.066 9.678 1.00 68.75 89 ARG A O 1
ATOM 724 N N . ASN A 1 90 ? -13.139 -0.830 9.792 1.00 76.62 90 ASN A N 1
ATOM 725 C CA . ASN A 1 90 ? -13.840 0.376 10.183 1.00 76.62 90 ASN A CA 1
ATOM 726 C C . ASN A 1 90 ? -14.593 0.918 8.954 1.00 76.62 90 ASN A C 1
ATOM 728 O O . ASN A 1 90 ? -13.944 1.299 7.985 1.00 76.62 90 ASN A O 1
ATOM 732 N N . PRO A 1 91 ? -15.936 0.993 8.963 1.00 73.50 91 PRO A N 1
ATOM 733 C CA . PRO A 1 91 ? -16.706 1.419 7.794 1.00 73.50 91 PRO A CA 1
ATOM 734 C C . PRO A 1 91 ? -16.408 2.860 7.356 1.00 73.50 91 PRO A C 1
ATOM 736 O O . PRO A 1 91 ? -16.701 3.217 6.218 1.00 73.50 91 PRO A O 1
ATOM 739 N N . LEU A 1 92 ? -15.793 3.679 8.219 1.00 74.12 92 LEU A N 1
ATOM 740 C CA . LEU A 1 92 ? -15.355 5.032 7.874 1.00 74.12 92 LEU A CA 1
ATOM 741 C C . LEU A 1 92 ? -14.238 5.046 6.824 1.00 74.12 92 LEU A C 1
ATOM 743 O O . LEU A 1 92 ? -14.077 6.053 6.142 1.00 74.12 92 LEU A O 1
ATOM 747 N N . THR A 1 93 ? -13.487 3.952 6.648 1.00 78.00 93 THR A N 1
ATOM 748 C CA . THR A 1 93 ? -12.419 3.897 5.637 1.00 78.00 93 THR A CA 1
ATOM 749 C C . THR A 1 93 ? -12.967 3.963 4.218 1.00 78.00 93 THR A C 1
ATOM 751 O O . THR A 1 93 ? -12.295 4.505 3.349 1.00 78.00 93 THR A O 1
ATOM 754 N N . ASN A 1 94 ? -14.201 3.501 3.995 1.00 76.75 94 ASN A N 1
ATOM 755 C CA . ASN A 1 94 ? -14.852 3.524 2.681 1.00 76.75 94 ASN A CA 1
ATOM 756 C C . ASN A 1 94 ? -15.191 4.947 2.203 1.00 76.75 94 ASN A C 1
ATOM 758 O O . ASN A 1 94 ? -15.388 5.155 1.011 1.00 76.75 94 ASN A O 1
ATOM 762 N N . TYR A 1 95 ? -15.268 5.912 3.126 1.00 78.25 95 TYR A N 1
ATOM 763 C CA . TYR A 1 95 ? -15.552 7.324 2.839 1.00 78.25 95 TYR A CA 1
ATOM 764 C C . TYR A 1 95 ? -14.320 8.221 2.996 1.00 78.25 95 TYR A C 1
ATOM 766 O O . TYR A 1 95 ? -14.418 9.434 2.840 1.00 78.25 95 TYR A O 1
ATOM 774 N N . MET A 1 96 ? -13.177 7.641 3.361 1.00 83.69 96 MET A N 1
ATOM 775 C CA . MET A 1 96 ? -11.940 8.378 3.574 1.00 83.69 96 MET A CA 1
ATOM 776 C C . MET A 1 96 ? -11.279 8.673 2.226 1.00 83.69 96 MET A C 1
ATOM 778 O O . MET A 1 96 ? -11.164 7.781 1.385 1.00 83.69 96 MET A O 1
ATOM 782 N N . GLU A 1 97 ? -10.803 9.901 2.031 1.00 87.62 97 GLU A N 1
ATOM 783 C CA . GLU A 1 97 ? -9.962 10.241 0.883 1.00 87.62 97 GLU A CA 1
ATOM 784 C C . GLU A 1 97 ? -8.476 10.072 1.228 1.00 87.62 97 GLU A C 1
ATOM 786 O O . GLU A 1 97 ? -8.083 10.069 2.400 1.00 87.62 97 GLU A O 1
ATOM 791 N N . LEU A 1 98 ? -7.602 9.978 0.217 1.00 86.81 98 LEU A N 1
ATOM 792 C CA . LEU A 1 98 ? -6.162 9.838 0.469 1.00 86.81 98 LEU A CA 1
ATOM 793 C C . LEU A 1 98 ? -5.576 10.968 1.322 1.00 86.81 98 LEU A C 1
ATOM 795 O O . LEU A 1 98 ? -4.685 10.727 2.134 1.00 86.81 98 LEU A O 1
ATOM 799 N N . LYS A 1 99 ? -6.084 12.196 1.183 1.00 87.88 99 LYS A N 1
ATOM 800 C CA . LYS A 1 99 ? -5.648 13.335 2.006 1.00 87.88 99 LYS A CA 1
ATOM 801 C C . LYS A 1 99 ? -5.940 13.125 3.495 1.00 87.88 99 LYS A C 1
ATOM 803 O O . LYS A 1 99 ? -5.123 13.497 4.339 1.00 87.88 99 LYS A O 1
ATOM 808 N N . ASP A 1 100 ? -7.065 12.494 3.816 1.00 90.50 100 ASP A N 1
ATOM 809 C CA . ASP A 1 100 ? -7.477 12.225 5.192 1.00 90.50 100 ASP A CA 1
ATOM 810 C C . ASP A 1 100 ? -6.631 11.095 5.777 1.00 90.50 100 ASP A C 1
ATOM 812 O O . ASP A 1 100 ? -6.180 11.185 6.918 1.00 90.50 100 ASP A O 1
ATOM 816 N N . LEU A 1 101 ? -6.335 10.074 4.965 1.00 90.00 101 LEU A N 1
ATOM 817 C CA . LEU A 1 101 ? -5.408 9.002 5.317 1.00 90.00 101 LEU A CA 1
ATOM 818 C C . LEU A 1 101 ? -4.024 9.559 5.675 1.00 90.00 101 LEU A C 1
ATOM 820 O O . LEU A 1 101 ? -3.487 9.221 6.728 1.00 90.00 101 LEU A O 1
ATOM 824 N N . VAL A 1 102 ? -3.456 10.424 4.829 1.00 90.31 102 VAL A N 1
ATOM 825 C CA . VAL A 1 102 ? -2.136 11.031 5.070 1.00 90.31 102 VAL A CA 1
ATOM 826 C C . VAL A 1 102 ? -2.163 11.923 6.310 1.00 90.31 102 VAL A C 1
ATOM 828 O O . VAL A 1 102 ? -1.261 11.856 7.143 1.00 90.31 102 VAL A O 1
ATOM 831 N N . SER A 1 103 ? -3.217 12.724 6.477 1.00 91.00 103 SER A N 1
ATOM 832 C CA . SER A 1 103 ? -3.378 13.588 7.653 1.00 91.00 103 SER A CA 1
ATOM 833 C C . SER A 1 103 ? -3.456 12.775 8.946 1.00 91.00 103 SER A C 1
ATOM 835 O O . SER A 1 103 ? -2.816 13.121 9.942 1.00 91.00 103 SER A O 1
ATOM 837 N N . LYS A 1 104 ? -4.191 11.660 8.920 1.00 88.38 104 LYS A N 1
ATOM 838 C CA . LYS A 1 104 ? -4.308 10.748 10.055 1.00 88.38 104 LYS A CA 1
ATOM 839 C C . LYS A 1 104 ? -2.983 10.047 10.352 1.00 88.38 104 LYS A C 1
ATOM 841 O O . LYS A 1 104 ? -2.551 10.047 11.497 1.00 88.38 104 LYS A O 1
ATOM 846 N N . PHE A 1 105 ? -2.301 9.535 9.326 1.00 89.88 105 PHE A N 1
ATOM 847 C CA . PHE A 1 105 ? -0.983 8.911 9.460 1.00 89.88 105 PHE A CA 1
ATOM 848 C C . PHE A 1 105 ? 0.027 9.845 10.139 1.00 89.88 105 PHE A C 1
ATOM 850 O O . PHE A 1 105 ? 0.664 9.452 11.114 1.00 89.88 105 PHE A O 1
ATOM 857 N N . ASN A 1 106 ? 0.110 11.096 9.675 1.00 89.31 106 ASN A N 1
ATOM 858 C CA . ASN A 1 106 ? 1.000 12.108 10.244 1.00 89.31 106 ASN A CA 1
ATOM 859 C C . ASN A 1 106 ? 0.643 12.474 11.691 1.00 89.31 106 ASN A C 1
ATOM 861 O O . ASN A 1 106 ? 1.528 12.831 12.460 1.00 89.31 106 ASN A O 1
ATOM 865 N N . SER A 1 107 ? -0.640 12.414 12.057 1.00 88.38 107 SER A N 1
ATOM 866 C CA . SER A 1 107 ? -1.092 12.709 13.422 1.00 88.38 107 SER A CA 1
ATOM 867 C C . SER A 1 107 ? -0.788 11.559 14.384 1.00 88.38 107 SER A C 1
ATOM 869 O O . SER A 1 107 ? -0.382 11.811 15.512 1.00 88.38 107 SER A O 1
ATOM 871 N N . ASP A 1 108 ? -0.944 10.312 13.929 1.00 83.88 108 ASP A N 1
ATOM 872 C CA . ASP A 1 108 ? -0.697 9.105 14.730 1.00 83.88 108 ASP A CA 1
ATOM 873 C C . ASP A 1 108 ? 0.807 8.846 14.968 1.00 83.88 108 ASP A C 1
ATOM 875 O O . ASP A 1 108 ? 1.162 8.145 15.913 1.00 83.88 108 ASP A O 1
ATOM 879 N N . HIS A 1 109 ? 1.690 9.394 14.122 1.00 78.69 109 HIS A N 1
ATOM 880 C CA . HIS A 1 109 ? 3.152 9.218 14.199 1.00 78.69 109 HIS A CA 1
ATOM 881 C C . HIS A 1 109 ? 3.902 10.463 14.705 1.00 78.69 109 HIS A C 1
ATOM 883 O O . HIS A 1 109 ? 5.123 10.548 14.546 1.00 78.69 109 HIS A O 1
ATOM 889 N N . ARG A 1 110 ? 3.1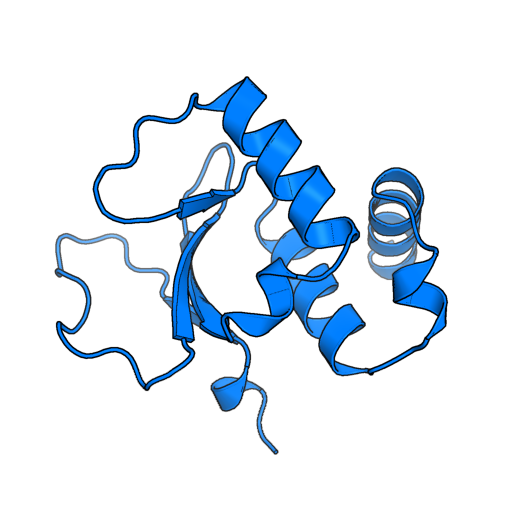88 11.434 15.284 1.00 56.62 110 ARG A N 1
ATOM 890 C CA . ARG A 1 110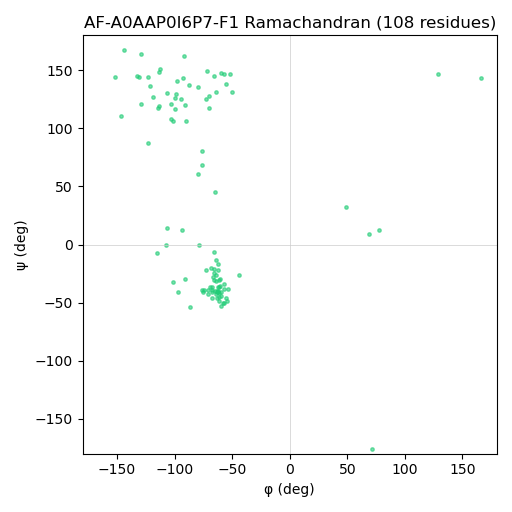 ? 3.772 12.645 15.873 1.00 56.62 110 ARG A CA 1
ATOM 891 C C . ARG A 1 110 ? 4.107 12.479 17.353 1.00 56.62 110 ARG A C 1
ATOM 893 O O . ARG A 1 110 ? 3.372 11.753 18.053 1.00 56.62 110 ARG A O 1
#

Organism: NCBI:txid461633

Nearest PDB structures (foldseek):
  6r7h-assembly1_Q  TM=4.438E-01  e=2.355E+00  Homo sapiens
  5wie-assembly2_H  TM=5.346E-01  e=5.531E+00  Rattus norvegicus
  8t0d-assembly1_A  TM=5.732E-01  e=3.270E+00  Mus musculus
  5xu1-assembly1_M  TM=2.724E-01  e=8.760E+00  Streptococcus pneumoniae R6

Solvent-accessible surface area (backbone atoms only — not comparable to full-atom values): 6657 Å² total; per-residue (Å²): 137,68,72,74,78,58,51,38,81,49,79,69,99,61,95,69,75,74,73,90,77,68,64,88,66,47,42,57,38,38,30,26,80,92,60,76,38,37,34,42,34,49,47,73,56,55,78,35,66,54,40,45,54,43,46,51,53,11,36,73,75,64,46,90,77,60,90,89,43,50,62,37,70,41,54,57,66,60,50,54,50,49,55,53,52,62,69,67,64,52,75,66,58,78,75,44,49,67,69,54,52,52,53,48,52,56,60,76,73,104

pLDDT: mean 79.55, std 13.76, range [37.12, 92.12]

Mean predicted aligned error: 7.44 Å

Secondary structure (DSSP, 8-state):
--GGGTEEEE--SS-PPPPSPPPTTEEEEEE-SSS-EEEEEEGGGGGSHHHHHHHHHHHHHH-S--SSSEEE-S-HHHHHHHHHHHHTT-GGGGG--HHHHHHHHHHHT-

Sequence (110 aa):
MTLSVLLKKICYCGSKSFPTDLPKGHIRVRVGKNVLCKFELEAYFLDHPLFEQLLQLSGEEFGYSYDGALRIACEIDLFQYLVELLRTRNPLTNYMELKDLVSKFNSDHR

InterPro domains:
  IPR003676 Small auxin-up RNA [PF02519] (14-86)
  IPR003676 Small auxin-up RNA [PTHR31374] (22-85)